Protein AF-A0A5N8VTR7-F1 (afdb_monomer)

Secondary structure (DSSP, 8-state):
-HHHHH-TTS-HHHHHHHHHHHHHH--SPPPHHHHHHHHHHS-HHHHHHGGGSHHHHHH--TTS-HHHHHHHHHH-TTSPPPTT---TT-

Foldseek 3Di:
DVVFLVDPVDDLVRNLVVLVVVLVPDPDQDDPVSVVSNVVSCDPVNLVVCCVPVVQVLCADPPGTSSVSVVCCSNCVVDDDDPPDDNPVD

pLDDT: mean 86.26, std 7.33, range [63.22, 94.19]

Structure (mmCIF, N/CA/C/O backbone):
data_AF-A0A5N8VTR7-F1
#
_entry.id   AF-A0A5N8VTR7-F1
#
loop_
_atom_site.group_PDB
_atom_site.id
_atom_site.type_symbol
_atom_site.label_atom_id
_atom_site.label_alt_id
_atom_site.label_comp_id
_atom_site.label_asym_id
_atom_site.label_entity_id
_atom_site.label_seq_id
_atom_site.pdbx_PDB_ins_code
_atom_site.Cartn_x
_atom_site.Cartn_y
_atom_site.Cartn_z
_atom_site.occupancy
_atom_site.B_iso_or_equiv
_atom_site.auth_seq_id
_atom_site.auth_comp_id
_atom_site.auth_asym_id
_atom_site.auth_atom_id
_atom_site.pdbx_PDB_model_num
ATOM 1 N N . MET A 1 1 ? 1.031 -2.612 16.005 1.00 63.22 1 MET A N 1
ATOM 2 C CA . MET A 1 1 ? 0.842 -2.404 14.550 1.00 63.22 1 MET A CA 1
ATOM 3 C C . MET A 1 1 ? -0.496 -2.909 14.030 1.00 63.22 1 MET A C 1
ATOM 5 O O . MET A 1 1 ? -1.138 -2.140 13.333 1.00 63.22 1 MET A O 1
ATOM 9 N N . ARG A 1 2 ? -0.950 -4.131 14.368 1.00 68.06 2 ARG A N 1
ATOM 10 C CA . ARG A 1 2 ? -2.222 -4.684 13.850 1.00 68.06 2 ARG A CA 1
ATOM 11 C C . ARG A 1 2 ? -3.441 -3.765 14.058 1.00 68.06 2 ARG A C 1
ATOM 13 O O . ARG A 1 2 ? -4.236 -3.596 13.149 1.00 68.06 2 ARG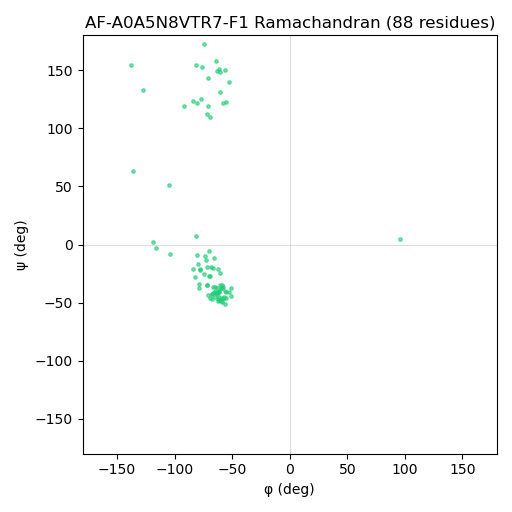 A O 1
ATOM 20 N N . GLU A 1 3 ? -3.535 -3.121 15.217 1.00 79.12 3 GLU A N 1
ATOM 21 C CA . GLU A 1 3 ? -4.634 -2.194 15.538 1.00 79.12 3 GLU A CA 1
ATOM 22 C C . GLU A 1 3 ? -4.520 -0.839 14.816 1.00 79.12 3 GLU A C 1
ATOM 24 O O . GLU A 1 3 ? -5.524 -0.191 14.552 1.00 79.12 3 GLU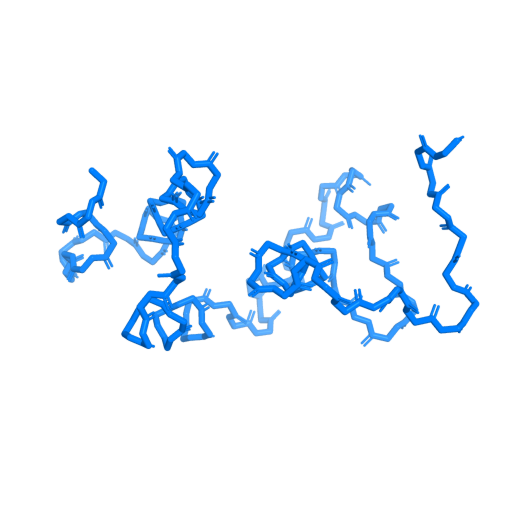 A O 1
ATOM 29 N N . GLN A 1 4 ? -3.309 -0.413 14.441 1.00 83.75 4 GLN A N 1
ATOM 30 C CA . GLN A 1 4 ? -3.062 0.948 13.942 1.00 83.75 4 GLN A CA 1
ATOM 31 C C . GLN A 1 4 ? -3.461 1.151 12.479 1.00 83.75 4 GLN A C 1
ATOM 33 O O . GLN A 1 4 ? -3.910 2.232 12.117 1.00 83.75 4 GLN A O 1
ATOM 38 N N . TRP A 1 5 ? -3.318 0.137 11.622 1.00 86.50 5 TRP A N 1
ATOM 39 C CA . TRP A 1 5 ? -3.758 0.257 10.225 1.00 86.50 5 TRP A CA 1
ATOM 40 C C . TRP A 1 5 ? -5.281 0.114 10.073 1.00 86.50 5 TRP A C 1
ATOM 42 O O . TRP A 1 5 ? -5.863 0.603 9.099 1.00 86.50 5 TRP A O 1
ATOM 52 N N . GLN A 1 6 ? -5.936 -0.510 11.056 1.00 86.25 6 GLN A N 1
ATOM 53 C CA . GLN A 1 6 ? -7.393 -0.644 11.129 1.00 86.25 6 GLN A CA 1
ATOM 54 C C . GLN A 1 6 ? -8.081 0.579 11.738 1.00 86.25 6 GLN A C 1
ATOM 56 O O . GLN A 1 6 ? -9.269 0.768 11.500 1.00 86.25 6 GLN A O 1
ATOM 61 N N . ASP A 1 7 ? -7.358 1.403 12.496 1.00 89.81 7 ASP A N 1
ATOM 62 C CA . ASP A 1 7 ? -7.904 2.573 13.176 1.00 89.81 7 ASP A CA 1
ATOM 63 C C . ASP A 1 7 ? -8.309 3.670 12.167 1.00 89.81 7 ASP A C 1
ATOM 65 O O . ASP A 1 7 ? -7.438 4.301 11.561 1.00 89.81 7 ASP A O 1
ATOM 69 N N . PRO A 1 8 ? -9.616 3.937 11.972 1.00 85.25 8 PRO A N 1
ATOM 70 C CA . PRO A 1 8 ? -10.083 4.935 11.015 1.00 85.25 8 PRO A CA 1
ATOM 71 C C . PRO A 1 8 ? -9.840 6.375 11.486 1.00 85.25 8 PRO A C 1
ATOM 73 O O . PRO A 1 8 ? -10.030 7.301 10.701 1.00 85.25 8 PRO A O 1
ATOM 76 N N . THR A 1 9 ? -9.444 6.585 12.747 1.00 91.81 9 THR A N 1
ATOM 77 C CA . THR A 1 9 ? -9.124 7.917 13.282 1.00 91.81 9 THR A CA 1
ATOM 78 C C . THR A 1 9 ? -7.725 8.389 12.878 1.00 91.81 9 THR A C 1
ATOM 80 O O . THR A 1 9 ? -7.433 9.584 12.934 1.00 91.81 9 THR A O 1
ATOM 83 N N . GLN A 1 10 ? -6.873 7.466 12.423 1.00 91.88 10 GLN A N 1
ATOM 84 C CA . GLN A 1 10 ? -5.540 7.755 11.906 1.00 91.88 10 GLN A CA 1
ATOM 85 C C . GLN A 1 10 ? -5.600 8.332 10.491 1.00 91.88 1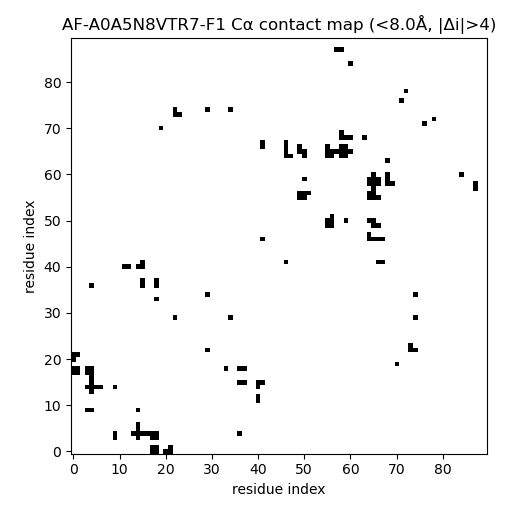0 GLN A C 1
ATOM 87 O O . GLN A 1 10 ? -6.492 8.019 9.696 1.00 91.88 10 GLN A O 1
ATOM 92 N N . THR A 1 11 ? -4.591 9.127 10.131 1.00 93.56 11 THR A N 1
ATOM 93 C CA . THR A 1 11 ? -4.457 9.599 8.750 1.00 93.56 11 THR A CA 1
ATOM 94 C C . THR A 1 11 ? -4.223 8.418 7.798 1.00 93.56 11 THR A C 1
ATOM 96 O O . THR A 1 11 ? -3.592 7.427 8.185 1.00 93.56 11 THR A O 1
ATOM 99 N N . PRO A 1 12 ? -4.680 8.499 6.535 1.00 91.62 12 PRO A N 1
ATOM 100 C CA . PRO A 1 12 ? -4.416 7.467 5.533 1.00 91.62 12 PRO A CA 1
ATOM 101 C C . PR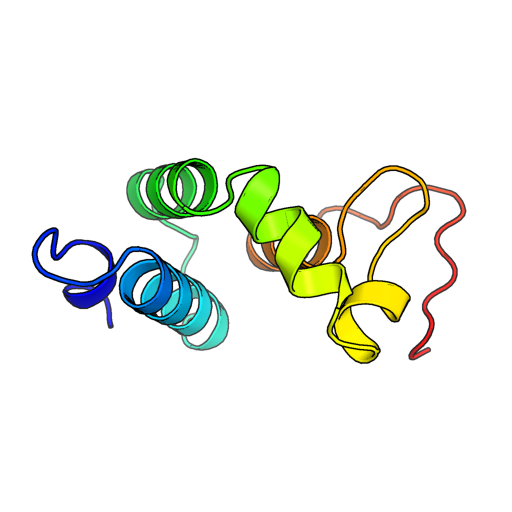O A 1 12 ? -2.930 7.093 5.411 1.00 91.62 12 PRO A C 1
ATOM 103 O O . PRO A 1 12 ? -2.593 5.924 5.253 1.00 91.62 12 PRO A O 1
ATOM 106 N N . GLU A 1 13 ? -2.033 8.072 5.528 1.00 91.00 13 GLU A N 1
ATOM 107 C CA . GLU A 1 13 ? -0.583 7.882 5.488 1.00 91.00 13 GLU A CA 1
ATOM 108 C C . GLU A 1 13 ? -0.074 7.098 6.704 1.00 91.00 13 GLU A C 1
ATOM 110 O O . GLU A 1 13 ? 0.737 6.188 6.545 1.00 91.00 13 GLU A O 1
ATOM 115 N N . ALA A 1 14 ? -0.569 7.405 7.908 1.00 92.56 14 ALA A N 1
ATOM 116 C CA . ALA A 1 14 ? -0.199 6.680 9.122 1.00 92.56 14 ALA A CA 1
ATOM 117 C C . ALA A 1 14 ? -0.697 5.228 9.079 1.00 92.56 14 ALA A C 1
ATOM 119 O O . ALA A 1 14 ? 0.043 4.305 9.424 1.00 92.56 14 ALA A O 1
ATOM 120 N N . ARG A 1 15 ? -1.921 5.012 8.583 1.00 94.19 15 ARG A N 1
ATOM 121 C CA . ARG A 1 15 ? -2.481 3.668 8.386 1.00 94.19 15 ARG A CA 1
ATOM 122 C C . ARG A 1 15 ? -1.679 2.869 7.364 1.00 94.19 15 ARG A C 1
ATOM 124 O O . ARG A 1 15 ? -1.382 1.703 7.613 1.00 94.19 15 ARG A O 1
ATOM 131 N N . LEU A 1 16 ? -1.278 3.497 6.256 1.00 92.44 16 LEU A N 1
ATOM 132 C CA . LEU A 1 16 ? -0.455 2.862 5.225 1.00 92.44 16 LEU A CA 1
ATOM 133 C C . LEU A 1 16 ? 0.930 2.496 5.769 1.00 92.44 16 LEU A C 1
ATOM 135 O O . LEU A 1 16 ? 1.388 1.375 5.568 1.00 92.44 16 LEU A O 1
ATOM 139 N N . ALA A 1 17 ? 1.573 3.402 6.508 1.00 92.00 17 ALA A N 1
ATOM 140 C CA . ALA A 1 17 ? 2.859 3.132 7.145 1.00 92.00 17 ALA A CA 1
ATOM 141 C C . ALA A 1 17 ? 2.764 1.981 8.161 1.00 92.00 17 ALA A C 1
ATOM 143 O O . ALA A 1 17 ? 3.639 1.118 8.195 1.00 92.00 17 ALA A O 1
ATOM 144 N N . ALA A 1 18 ? 1.685 1.919 8.947 1.00 93.94 18 ALA A N 1
ATOM 145 C CA . ALA A 1 18 ? 1.439 0.817 9.876 1.00 93.94 18 ALA A CA 1
ATOM 146 C C . ALA A 1 18 ? 1.175 -0.518 9.157 1.00 93.94 18 ALA A C 1
ATOM 148 O O . ALA A 1 18 ? 1.609 -1.563 9.643 1.00 93.94 18 ALA A O 1
ATOM 149 N N . ALA A 1 19 ? 0.489 -0.494 8.010 1.00 92.50 19 ALA A N 1
ATOM 150 C CA . ALA A 1 19 ? 0.237 -1.675 7.189 1.00 92.50 19 ALA A CA 1
ATOM 151 C C . ALA A 1 19 ? 1.531 -2.215 6.556 1.00 92.50 19 ALA A C 1
ATOM 153 O O . ALA A 1 19 ? 1.816 -3.405 6.670 1.00 92.50 19 ALA A O 1
ATOM 154 N N . ILE A 1 20 ? 2.351 -1.336 5.968 1.00 91.69 20 ILE A N 1
ATOM 155 C CA . ILE A 1 20 ? 3.678 -1.689 5.437 1.00 91.69 20 ILE A CA 1
ATOM 156 C C . ILE A 1 20 ? 4.580 -2.204 6.561 1.00 91.69 20 ILE A C 1
ATOM 158 O O . ILE A 1 20 ? 5.208 -3.246 6.420 1.00 91.69 20 ILE A O 1
ATOM 162 N N . GLY A 1 21 ? 4.600 -1.520 7.707 1.00 91.44 21 GLY A N 1
ATOM 163 C CA . GLY A 1 21 ? 5.369 -1.956 8.868 1.00 91.44 21 GLY A CA 1
ATOM 164 C C . GLY A 1 21 ? 4.969 -3.350 9.350 1.00 91.44 21 GLY A C 1
ATOM 165 O O . GLY A 1 21 ? 5.837 -4.126 9.732 1.00 91.44 21 GLY A O 1
ATOM 166 N N . TRP A 1 22 ? 3.678 -3.696 9.288 1.00 91.19 22 TRP A N 1
ATOM 167 C CA . TRP A 1 22 ? 3.225 -5.054 9.587 1.00 91.19 22 TRP A CA 1
ATOM 168 C C . TRP A 1 22 ? 3.827 -6.064 8.600 1.00 91.19 22 TRP A C 1
ATOM 170 O O . TRP A 1 22 ? 4.429 -7.031 9.052 1.00 91.19 22 TRP A O 1
ATOM 180 N N . LEU A 1 23 ? 3.763 -5.795 7.286 1.00 88.38 23 LEU A N 1
ATOM 181 C CA . LEU A 1 23 ? 4.347 -6.669 6.254 1.00 88.38 23 LEU A CA 1
ATOM 182 C C . LEU A 1 23 ? 5.855 -6.882 6.434 1.00 88.38 23 LEU A C 1
ATOM 184 O O . LEU A 1 23 ? 6.349 -7.975 6.193 1.00 88.38 23 LEU A O 1
ATOM 188 N N . CYS A 1 24 ? 6.594 -5.857 6.863 1.00 87.12 24 CYS A N 1
ATOM 189 C CA . CYS A 1 24 ? 8.041 -5.970 7.057 1.00 87.12 24 CYS A CA 1
ATOM 190 C C . CYS A 1 24 ? 8.447 -6.685 8.355 1.00 87.12 24 CYS A C 1
ATOM 192 O O . CYS A 1 24 ? 9.591 -7.116 8.471 1.00 87.12 24 CYS A O 1
ATOM 194 N N . LEU A 1 25 ? 7.568 -6.736 9.360 1.00 87.56 25 LEU A N 1
ATOM 195 C CA . LEU A 1 25 ? 7.895 -7.252 10.695 1.00 87.56 25 LEU A CA 1
ATOM 196 C C . LEU A 1 25 ? 7.346 -8.654 10.959 1.00 87.56 25 LEU A C 1
ATOM 198 O O . LEU A 1 25 ? 7.656 -9.230 12.002 1.00 87.56 25 LEU A O 1
ATOM 202 N N . THR A 1 26 ? 6.517 -9.189 10.065 1.00 84.25 26 THR A N 1
ATOM 203 C CA . THR A 1 26 ? 5.917 -10.513 10.224 1.00 84.25 26 THR A CA 1
ATOM 204 C C . THR A 1 26 ? 6.167 -11.374 8.998 1.00 84.25 26 THR A C 1
ATOM 206 O O . THR A 1 26 ? 5.841 -10.959 7.893 1.00 84.25 26 THR A O 1
ATOM 209 N N . ASP A 1 27 ? 6.596 -12.617 9.212 1.00 82.50 27 ASP A N 1
ATOM 210 C CA . ASP A 1 27 ? 6.614 -13.658 8.171 1.00 82.50 27 ASP A CA 1
ATOM 211 C C . ASP A 1 27 ? 5.232 -14.325 7.990 1.00 82.50 27 ASP A C 1
ATOM 213 O O . ASP A 1 27 ? 5.086 -15.338 7.303 1.00 82.50 27 ASP A O 1
ATOM 217 N N . GLU A 1 28 ? 4.199 -13.793 8.655 1.00 85.00 28 GLU A N 1
ATOM 218 C CA . GLU A 1 28 ? 2.826 -14.274 8.532 1.00 85.00 28 GLU A CA 1
ATOM 219 C C . GLU A 1 28 ? 2.247 -13.907 7.156 1.00 85.00 28 GLU A C 1
ATOM 221 O O . GLU A 1 28 ? 2.476 -12.802 6.655 1.00 85.00 28 GLU A O 1
ATOM 226 N N . PRO A 1 29 ? 1.426 -14.784 6.548 1.00 83.19 29 PRO A N 1
ATOM 227 C CA . PRO A 1 29 ? 0.728 -14.436 5.321 1.00 83.19 29 PRO A CA 1
ATOM 228 C C . PRO A 1 29 ? -0.193 -13.235 5.561 1.00 83.19 29 PRO A C 1
ATOM 230 O O . PRO A 1 29 ? -0.985 -13.225 6.507 1.00 83.19 29 PRO A O 1
ATOM 233 N N . ALA A 1 30 ? -0.116 -12.236 4.677 1.00 86.25 30 ALA A N 1
ATOM 234 C CA . ALA A 1 30 ? -0.935 -11.031 4.763 1.00 86.25 30 ALA A CA 1
ATOM 235 C C . ALA A 1 30 ? -2.440 -11.376 4.806 1.00 86.25 30 ALA A C 1
ATOM 237 O O . ALA A 1 30 ? -2.941 -12.019 3.878 1.00 86.25 30 ALA A O 1
ATOM 238 N N . PRO A 1 31 ? -3.180 -10.947 5.845 1.00 87.94 31 PRO A N 1
ATOM 239 C CA . PRO A 1 31 ? -4.630 -11.091 5.895 1.00 87.94 31 PRO A CA 1
ATOM 240 C C . PRO A 1 31 ? -5.321 -10.354 4.738 1.00 87.94 31 PRO A C 1
ATOM 242 O O . PRO A 1 31 ? -4.876 -9.284 4.323 1.00 87.94 31 PRO A O 1
ATOM 245 N N . ASP A 1 32 ? -6.458 -10.858 4.255 1.00 88.56 32 ASP A N 1
ATOM 246 C CA . ASP A 1 32 ? -7.171 -10.238 3.123 1.00 88.56 32 ASP A CA 1
ATOM 247 C C . ASP A 1 32 ? -7.616 -8.796 3.404 1.00 88.56 32 ASP A C 1
ATOM 249 O O . ASP A 1 32 ? -7.556 -7.933 2.531 1.00 88.56 32 ASP A O 1
ATOM 253 N N . ASN A 1 33 ? -7.999 -8.494 4.646 1.00 89.25 33 ASN A N 1
ATOM 254 C CA . ASN A 1 33 ? -8.357 -7.135 5.051 1.00 89.25 33 ASN A CA 1
ATOM 255 C C . ASN A 1 33 ? -7.149 -6.183 5.100 1.00 89.25 33 ASN A C 1
ATOM 257 O O . ASN A 1 33 ? -7.323 -4.980 4.904 1.00 89.25 33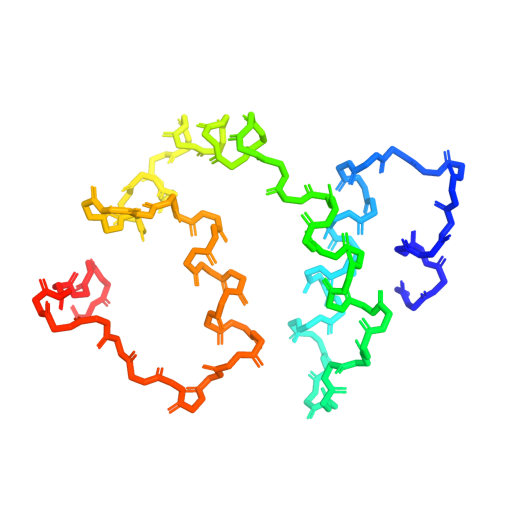 ASN A O 1
ATOM 261 N N . LEU A 1 34 ? -5.938 -6.700 5.328 1.00 89.75 34 LEU A N 1
ATOM 262 C CA . LEU A 1 34 ? -4.708 -5.923 5.203 1.00 89.75 34 LEU A CA 1
ATOM 263 C C . LEU A 1 34 ? -4.442 -5.593 3.732 1.00 89.75 34 LEU A C 1
ATOM 265 O O . LEU A 1 34 ? -4.193 -4.430 3.425 1.00 89.75 34 LEU A O 1
ATOM 269 N N . ARG A 1 35 ? -4.565 -6.579 2.829 1.00 88.25 35 ARG A N 1
ATOM 270 C CA . ARG A 1 35 ? -4.426 -6.363 1.375 1.00 88.25 35 ARG A CA 1
ATOM 271 C C . ARG A 1 35 ? -5.398 -5.293 0.881 1.00 88.25 35 ARG A C 1
ATOM 273 O O . ARG A 1 35 ? -4.966 -4.293 0.322 1.00 88.25 35 ARG A O 1
ATOM 280 N N . ALA A 1 36 ? -6.681 -5.437 1.214 1.00 89.56 36 ALA A N 1
ATOM 281 C CA . ALA A 1 36 ? -7.712 -4.472 0.837 1.00 89.56 36 ALA A CA 1
ATOM 282 C C . ALA A 1 36 ? -7.444 -3.064 1.397 1.00 89.56 36 ALA A C 1
ATOM 284 O O . ALA A 1 36 ? -7.681 -2.068 0.718 1.00 89.56 36 ALA A O 1
ATOM 285 N N . THR A 1 37 ? -6.922 -2.970 2.625 1.00 91.69 37 THR A N 1
ATOM 286 C CA . THR A 1 37 ? -6.552 -1.679 3.220 1.00 91.69 37 THR A CA 1
ATOM 287 C C . THR A 1 37 ? -5.375 -1.049 2.481 1.00 91.69 37 THR A C 1
ATOM 289 O O . THR A 1 37 ? -5.386 0.150 2.229 1.00 91.69 37 THR A O 1
ATOM 292 N N . ILE A 1 38 ? -4.357 -1.831 2.121 1.00 92.44 38 ILE A N 1
ATOM 293 C CA . ILE A 1 38 ? -3.213 -1.323 1.362 1.00 92.44 38 ILE A CA 1
ATOM 294 C C . ILE A 1 38 ? -3.655 -0.846 -0.023 1.00 92.44 38 ILE A C 1
ATOM 296 O O . ILE A 1 38 ? -3.228 0.232 -0.430 1.00 92.44 38 ILE A O 1
ATOM 300 N N . ASP A 1 39 ? -4.531 -1.578 -0.709 1.00 90.44 39 ASP A N 1
ATOM 301 C CA . ASP A 1 39 ? -5.052 -1.182 -2.022 1.00 90.44 39 ASP A CA 1
ATOM 302 C C . ASP A 1 39 ? -5.843 0.135 -1.949 1.00 90.44 39 ASP A C 1
ATOM 304 O O . ASP A 1 39 ? -5.564 1.064 -2.710 1.00 90.44 39 ASP A O 1
ATOM 308 N N . ASP A 1 40 ? -6.752 0.270 -0.976 1.00 91.88 40 ASP A N 1
ATOM 309 C CA . ASP A 1 40 ? -7.523 1.502 -0.737 1.00 91.88 40 ASP A CA 1
ATOM 310 C C . ASP A 1 40 ? -6.611 2.694 -0.392 1.00 91.88 40 ASP A C 1
ATOM 312 O O . ASP A 1 40 ? -6.768 3.817 -0.884 1.00 91.88 40 ASP A O 1
ATOM 316 N N . LEU A 1 41 ? -5.576 2.442 0.412 1.00 92.38 41 LEU A N 1
ATOM 317 C CA . LEU A 1 41 ? -4.602 3.451 0.804 1.00 92.38 41 LEU A CA 1
ATOM 318 C C . LEU A 1 41 ? -3.524 3.695 -0.264 1.00 92.38 41 LEU A C 1
ATOM 320 O O . LEU A 1 41 ? -2.801 4.683 -0.160 1.00 92.38 41 LEU A O 1
ATOM 324 N N . THR A 1 42 ? -3.416 2.903 -1.328 1.00 92.06 42 THR A N 1
ATOM 325 C CA . THR A 1 42 ? -2.411 3.081 -2.398 1.00 92.06 42 THR A CA 1
ATOM 326 C C . THR A 1 42 ? -3.048 3.660 -3.659 1.00 92.06 42 THR A C 1
ATOM 328 O O . THR A 1 42 ? -2.894 3.177 -4.785 1.00 92.06 42 THR A O 1
ATOM 331 N N . THR A 1 43 ? -3.772 4.761 -3.461 1.00 92.88 43 THR A N 1
ATOM 332 C CA . THR A 1 43 ? -4.383 5.525 -4.556 1.00 92.88 43 THR A CA 1
ATOM 333 C C . THR A 1 43 ? -3.338 5.964 -5.587 1.00 92.88 43 THR A C 1
ATOM 335 O O . THR A 1 43 ? -2.192 6.240 -5.223 1.00 92.88 43 THR A O 1
ATOM 338 N N . ASP A 1 44 ? -3.736 6.110 -6.859 1.00 90.50 44 ASP A N 1
ATOM 339 C CA . ASP A 1 44 ? -2.847 6.595 -7.934 1.00 90.50 44 ASP A CA 1
ATOM 340 C C . ASP A 1 44 ? -2.141 7.893 -7.535 1.00 90.50 44 ASP A C 1
ATOM 342 O O . ASP A 1 44 ? -0.930 8.038 -7.685 1.00 90.50 44 ASP A O 1
ATOM 346 N N . LYS A 1 45 ? -2.891 8.829 -6.943 1.00 92.88 45 LYS A N 1
ATOM 347 C CA . LYS A 1 45 ? -2.355 10.111 -6.479 1.00 92.88 45 LYS A CA 1
ATOM 348 C C . LYS A 1 45 ? -1.218 9.921 -5.474 1.00 92.88 45 LYS A C 1
ATOM 350 O O . LYS A 1 45 ? -0.189 10.583 -5.593 1.00 92.88 45 LYS A O 1
ATOM 355 N N . ARG A 1 46 ? -1.394 9.045 -4.481 1.00 92.94 46 ARG A N 1
ATOM 356 C CA . ARG A 1 46 ? -0.376 8.795 -3.449 1.00 92.94 46 ARG A CA 1
ATOM 357 C C . ARG A 1 46 ? 0.817 8.040 -4.025 1.00 92.94 46 ARG A C 1
ATOM 359 O O . ARG A 1 46 ? 1.957 8.417 -3.774 1.00 92.94 46 ARG A O 1
ATOM 366 N N . ALA A 1 47 ? 0.542 7.034 -4.845 1.00 92.75 47 ALA A N 1
ATOM 367 C CA . ALA A 1 47 ? 1.537 6.265 -5.571 1.00 92.75 47 ALA A CA 1
ATOM 368 C C . ALA A 1 47 ? 2.444 7.167 -6.425 1.00 92.75 47 ALA A C 1
ATOM 370 O O . ALA A 1 47 ? 3.664 7.053 -6.347 1.00 92.75 47 ALA A O 1
ATOM 371 N N . HIS A 1 48 ? 1.869 8.118 -7.163 1.00 92.31 48 HIS A N 1
ATOM 372 C CA . HIS A 1 48 ? 2.634 9.093 -7.939 1.00 92.31 48 HIS A CA 1
ATOM 373 C C . HIS A 1 48 ? 3.342 10.138 -7.075 1.00 92.31 48 HIS A C 1
ATOM 375 O O . HIS A 1 48 ? 4.456 10.532 -7.410 1.00 92.31 48 HIS A O 1
ATOM 381 N N . ALA A 1 49 ? 2.751 10.572 -5.957 1.00 93.88 49 ALA A N 1
ATOM 382 C CA . ALA A 1 49 ? 3.403 11.519 -5.052 1.00 93.88 49 ALA A CA 1
ATOM 383 C C . ALA A 1 49 ? 4.737 10.975 -4.512 1.00 93.88 49 ALA A C 1
ATOM 385 O O . ALA A 1 49 ? 5.695 11.730 -4.356 1.00 93.88 49 ALA A O 1
ATOM 386 N N . MET A 1 50 ? 4.831 9.661 -4.284 1.00 92.56 50 MET A N 1
ATOM 387 C CA . MET A 1 50 ? 6.070 9.031 -3.825 1.00 92.56 50 MET A CA 1
ATOM 388 C C . MET A 1 50 ? 7.192 9.034 -4.867 1.00 92.56 50 MET A C 1
ATOM 390 O O . MET A 1 50 ? 8.351 8.974 -4.470 1.00 92.56 50 MET A O 1
ATOM 394 N N . ASN A 1 51 ? 6.900 9.206 -6.161 1.00 91.19 51 ASN A N 1
ATOM 395 C CA . ASN A 1 51 ? 7.935 9.329 -7.197 1.00 91.19 51 ASN A CA 1
ATOM 396 C C . ASN A 1 51 ? 8.783 10.607 -7.049 1.00 91.19 51 ASN A C 1
ATOM 398 O O . ASN A 1 51 ? 9.822 10.724 -7.689 1.00 91.19 51 ASN A O 1
ATOM 402 N N . ALA A 1 52 ? 8.379 11.561 -6.200 1.00 92.25 52 ALA A N 1
ATOM 403 C CA . ALA A 1 52 ? 9.230 12.692 -5.830 1.00 92.25 52 ALA A CA 1
ATOM 404 C C . ALA A 1 52 ? 10.469 12.261 -5.018 1.00 92.25 52 ALA A C 1
ATOM 406 O O . ALA A 1 52 ? 11.447 13.003 -4.941 1.00 92.25 52 ALA A O 1
ATOM 407 N N . LEU A 1 53 ? 10.435 11.076 -4.399 1.00 91.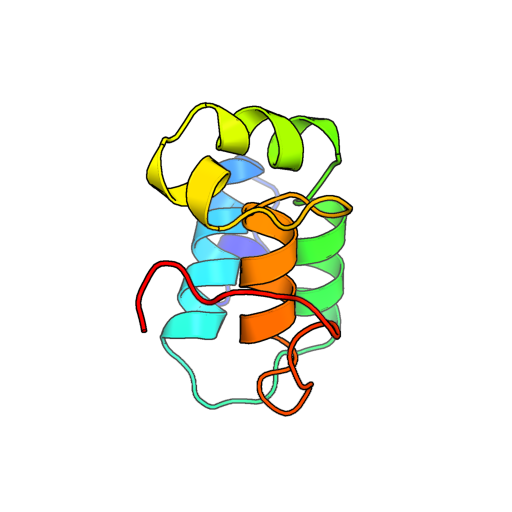75 53 LEU A N 1
ATOM 408 C CA . LEU A 1 53 ? 11.561 10.515 -3.664 1.00 91.75 53 LEU A CA 1
ATOM 409 C C . LEU A 1 53 ? 12.502 9.802 -4.650 1.00 91.75 53 LEU A C 1
ATOM 411 O O . LEU A 1 53 ? 12.059 8.874 -5.330 1.00 91.75 53 LEU A O 1
ATOM 415 N N . PRO A 1 54 ? 13.801 10.159 -4.711 1.00 90.06 54 PRO A N 1
ATOM 416 C CA . PRO A 1 54 ? 14.719 9.595 -5.704 1.00 90.06 54 PRO A CA 1
ATOM 417 C C . PRO A 1 54 ? 14.79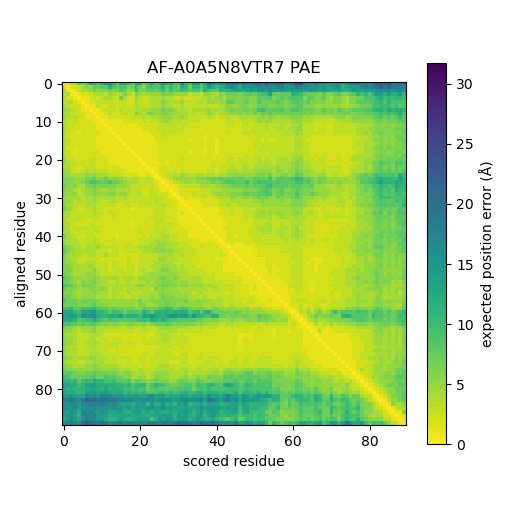3 8.063 -5.689 1.00 90.06 54 PRO A C 1
ATOM 419 O O . PRO A 1 54 ? 14.770 7.433 -6.739 1.00 90.06 54 PRO A O 1
ATOM 422 N N . TRP A 1 55 ? 14.805 7.450 -4.503 1.00 86.31 55 TRP A N 1
ATOM 423 C CA . TRP A 1 55 ? 14.846 5.992 -4.351 1.00 86.31 55 TRP A CA 1
ATOM 424 C C . TRP A 1 55 ? 13.545 5.302 -4.791 1.00 86.31 55 TRP A C 1
ATOM 426 O O . TRP A 1 55 ? 13.587 4.165 -5.248 1.00 86.31 55 TRP A O 1
ATOM 436 N N . MET A 1 56 ? 12.402 5.992 -4.726 1.00 90.94 56 MET A N 1
ATOM 437 C CA . MET A 1 56 ? 11.135 5.477 -5.257 1.00 90.94 56 MET A CA 1
ATOM 438 C C . MET A 1 56 ? 11.038 5.611 -6.769 1.00 90.94 56 MET A C 1
ATOM 440 O O . MET A 1 56 ? 10.507 4.718 -7.419 1.00 90.94 56 MET A O 1
ATOM 444 N N . ALA A 1 57 ? 11.556 6.702 -7.334 1.00 88.25 57 ALA A N 1
ATOM 445 C CA . ALA A 1 57 ? 11.634 6.863 -8.781 1.00 88.25 57 ALA A CA 1
ATOM 446 C C . ALA A 1 57 ? 12.528 5.785 -9.409 1.00 88.25 57 ALA A C 1
ATOM 448 O O . ALA A 1 57 ? 12.164 5.207 -10.424 1.00 88.25 57 ALA A O 1
ATOM 449 N N . VAL A 1 58 ? 13.656 5.469 -8.764 1.00 87.50 58 VAL A N 1
ATOM 450 C CA . VAL A 1 58 ? 14.556 4.382 -9.180 1.00 87.50 58 VAL A CA 1
ATOM 451 C C . VAL A 1 58 ? 13.884 3.011 -9.056 1.00 87.50 58 VAL A C 1
ATOM 453 O O . VAL A 1 58 ? 14.077 2.152 -9.907 1.00 87.50 58 VAL A O 1
ATOM 456 N N . ALA A 1 59 ? 13.053 2.805 -8.032 1.00 85.25 59 ALA A N 1
ATOM 457 C CA . ALA A 1 59 ? 12.295 1.568 -7.880 1.00 85.25 59 ALA A CA 1
ATOM 458 C C . ALA A 1 59 ? 11.135 1.426 -8.887 1.00 85.25 59 ALA A C 1
ATOM 460 O O . ALA A 1 59 ? 10.574 0.343 -8.994 1.00 85.25 59 ALA A O 1
ATOM 461 N N . ALA A 1 60 ? 10.732 2.475 -9.608 1.00 84.69 60 ALA A N 1
ATOM 462 C CA . ALA A 1 60 ? 9.589 2.426 -10.517 1.00 84.69 60 ALA A CA 1
ATOM 463 C C . ALA A 1 60 ? 9.970 1.793 -11.876 1.00 84.69 60 ALA A C 1
ATOM 465 O O . ALA A 1 60 ? 10.842 2.326 -12.563 1.00 84.69 60 ALA A O 1
ATOM 466 N N . PRO A 1 61 ? 9.324 0.695 -12.314 1.00 76.62 61 PRO A N 1
ATOM 467 C CA . PRO A 1 61 ? 9.441 0.225 -13.688 1.00 76.62 61 PRO A CA 1
ATOM 468 C C . PRO A 1 61 ? 8.625 1.143 -14.615 1.00 76.62 61 PRO A C 1
ATOM 470 O O . PRO A 1 61 ? 7.895 2.025 -14.168 1.00 76.62 61 PRO A O 1
ATOM 473 N N . SER A 1 62 ? 8.742 0.960 -15.930 1.00 73.50 62 SER A N 1
ATOM 474 C CA . SER A 1 62 ? 8.146 1.886 -16.908 1.00 73.50 62 SER A CA 1
ATOM 475 C C . SER A 1 62 ? 6.612 1.984 -16.849 1.00 73.50 62 SER A C 1
ATOM 477 O O . SER A 1 62 ? 6.054 2.972 -17.323 1.00 73.50 62 SER A O 1
ATOM 479 N N . ASP A 1 63 ? 5.935 0.982 -16.289 1.00 80.75 63 ASP A N 1
ATOM 480 C CA . ASP A 1 63 ? 4.478 0.818 -16.263 1.00 80.75 63 ASP A CA 1
ATOM 481 C C . ASP A 1 63 ? 3.853 0.854 -14.851 1.00 80.75 63 ASP A C 1
ATOM 483 O O . ASP A 1 63 ? 2.629 0.821 -14.719 1.00 80.75 63 ASP A O 1
ATOM 487 N N . GLU A 1 64 ? 4.657 0.966 -13.789 1.00 86.94 64 GLU A N 1
ATOM 488 C CA . GLU A 1 64 ? 4.203 0.930 -12.392 1.00 86.94 64 GLU A CA 1
ATOM 489 C C . GLU A 1 64 ? 4.933 2.002 -11.561 1.00 86.94 64 GLU A C 1
ATOM 491 O O . GLU A 1 64 ? 6.042 2.419 -11.879 1.00 86.94 64 GLU A O 1
ATOM 496 N N . THR A 1 65 ? 4.339 2.479 -10.466 1.00 90.69 65 THR A N 1
ATOM 497 C CA . THR A 1 65 ? 5.064 3.352 -9.527 1.00 90.69 65 THR A CA 1
ATOM 498 C C . THR A 1 65 ? 5.933 2.532 -8.577 1.00 90.69 65 THR A C 1
ATOM 500 O O . THR A 1 65 ? 5.601 1.391 -8.245 1.00 90.69 65 THR A O 1
ATOM 503 N N . GLY A 1 66 ? 7.002 3.138 -8.048 1.00 90.38 66 GLY A N 1
ATOM 504 C CA . GLY A 1 66 ? 7.883 2.469 -7.085 1.00 90.38 66 GLY A CA 1
ATOM 505 C C . GLY A 1 66 ? 7.124 1.948 -5.861 1.00 90.38 66 GLY A C 1
ATOM 506 O O . GLY A 1 66 ? 7.331 0.815 -5.441 1.00 90.38 66 GLY A O 1
ATOM 507 N N . LEU A 1 67 ? 6.155 2.723 -5.353 1.00 91.81 67 LEU A N 1
ATOM 508 C CA . LEU A 1 67 ? 5.317 2.306 -4.225 1.00 91.81 67 LEU A CA 1
ATOM 509 C C . LEU A 1 67 ? 4.521 1.029 -4.519 1.00 91.81 67 LEU A C 1
ATOM 511 O O . LEU A 1 67 ? 4.520 0.110 -3.700 1.00 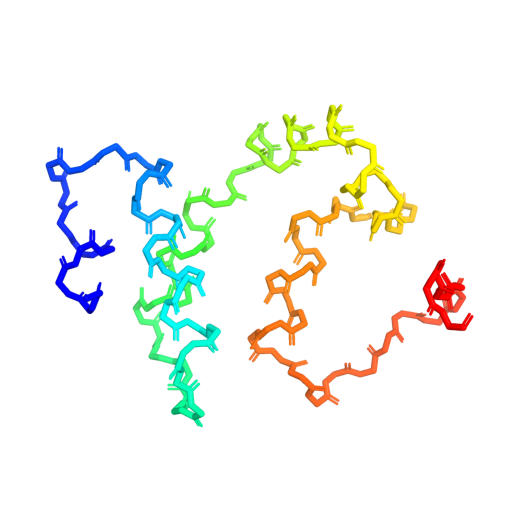91.81 67 LEU A O 1
ATOM 515 N N . ARG A 1 68 ? 3.842 0.968 -5.669 1.00 91.25 68 ARG A N 1
ATOM 516 C CA . ARG A 1 68 ? 3.021 -0.194 -6.034 1.00 91.25 68 ARG A CA 1
ATOM 517 C C . ARG A 1 68 ? 3.875 -1.433 -6.234 1.00 91.25 68 ARG A C 1
ATOM 519 O O . ARG A 1 68 ? 3.551 -2.480 -5.678 1.00 91.25 68 ARG A O 1
ATOM 526 N N . ARG A 1 69 ? 5.032 -1.267 -6.879 1.00 88.69 69 ARG A N 1
ATOM 527 C CA . ARG A 1 69 ? 6.008 -2.343 -7.030 1.00 88.69 69 ARG A CA 1
ATOM 528 C C . ARG A 1 69 ? 6.472 -2.869 -5.673 1.00 88.69 69 ARG A C 1
ATOM 530 O O . ARG A 1 69 ? 6.455 -4.079 -5.458 1.00 88.69 69 ARG A O 1
ATOM 537 N N . CYS A 1 70 ? 6.870 -1.986 -4.753 1.00 89.88 70 CYS A N 1
ATOM 538 C CA . CYS A 1 70 ? 7.310 -2.382 -3.414 1.00 89.88 70 CYS A CA 1
ATOM 539 C C . CYS A 1 70 ? 6.214 -3.156 -2.671 1.00 89.88 70 CYS A C 1
ATOM 541 O O . CYS A 1 70 ? 6.487 -4.208 -2.100 1.00 89.88 70 CYS A O 1
ATOM 543 N N . ILE A 1 71 ? 4.971 -2.672 -2.709 1.00 90.69 71 ILE A N 1
ATOM 544 C CA . ILE A 1 71 ? 3.827 -3.351 -2.088 1.00 90.69 71 ILE A CA 1
ATOM 545 C C . ILE A 1 71 ? 3.589 -4.726 -2.710 1.00 90.69 71 ILE A C 1
ATOM 547 O O . ILE A 1 71 ? 3.472 -5.706 -1.977 1.00 90.69 71 ILE A O 1
ATOM 551 N N . ARG A 1 72 ? 3.575 -4.825 -4.043 1.00 88.94 72 ARG A N 1
ATOM 552 C CA . ARG A 1 72 ? 3.419 -6.097 -4.755 1.00 88.94 72 ARG A CA 1
ATOM 553 C C . ARG A 1 72 ? 4.496 -7.095 -4.345 1.00 88.94 72 ARG A C 1
ATOM 555 O O . ARG A 1 72 ? 4.167 -8.232 -4.039 1.00 88.94 72 ARG A O 1
ATOM 562 N N . LYS A 1 73 ? 5.758 -6.663 -4.270 1.00 87.38 73 LYS A N 1
ATOM 563 C CA . LYS A 1 73 ? 6.881 -7.502 -3.823 1.00 87.38 73 LYS A CA 1
ATOM 564 C C . LYS A 1 73 ? 6.750 -7.964 -2.373 1.00 87.38 73 LYS A C 1
ATOM 566 O O . LYS A 1 73 ? 7.099 -9.100 -2.081 1.00 87.38 73 LYS A O 1
ATOM 571 N N . MET A 1 74 ? 6.237 -7.116 -1.482 1.00 88.31 74 MET A N 1
ATOM 572 C CA . MET A 1 74 ? 5.993 -7.493 -0.085 1.00 88.31 74 MET A CA 1
ATOM 573 C C . MET A 1 74 ? 4.807 -8.457 0.069 1.00 88.31 74 MET A C 1
ATOM 575 O O . MET A 1 74 ? 4.839 -9.328 0.929 1.00 88.31 74 MET A O 1
ATOM 579 N N . LEU A 1 75 ? 3.759 -8.314 -0.749 1.00 87.00 75 LEU A N 1
ATOM 580 C CA . LEU A 1 75 ? 2.569 -9.173 -0.698 1.00 87.00 75 LEU A CA 1
ATOM 581 C C . LEU A 1 75 ? 2.738 -10.502 -1.444 1.00 87.00 75 LEU A C 1
ATOM 583 O O . LEU A 1 75 ? 2.076 -11.478 -1.089 1.00 87.00 75 LEU A O 1
ATOM 587 N N . HIS A 1 76 ? 3.590 -10.511 -2.4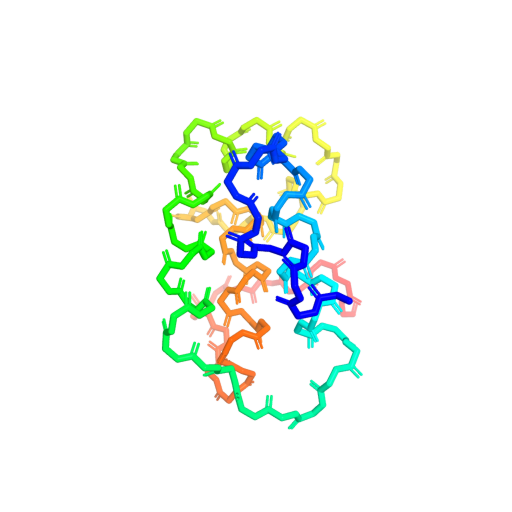67 1.00 85.94 76 HIS A N 1
ATOM 588 C CA . HIS A 1 76 ? 3.815 -11.627 -3.380 1.00 85.94 76 HIS A CA 1
ATOM 589 C C . HIS A 1 76 ? 5.316 -11.830 -3.644 1.00 85.94 76 HIS A C 1
ATOM 591 O O . HIS A 1 76 ? 5.771 -11.649 -4.780 1.00 85.94 76 HIS A O 1
ATOM 597 N N . PRO A 1 77 ? 6.117 -12.171 -2.618 1.00 81.00 77 PRO A N 1
ATOM 598 C CA . PRO A 1 77 ? 7.558 -12.375 -2.779 1.00 81.00 77 PRO A CA 1
ATOM 599 C C . PRO A 1 77 ? 7.894 -13.508 -3.762 1.00 81.00 77 PRO A C 1
ATOM 601 O O . PRO A 1 77 ? 8.965 -13.508 -4.363 1.00 81.00 77 PRO A O 1
ATOM 604 N N . GLU A 1 78 ? 6.976 -14.456 -3.958 1.00 82.75 78 GLU A N 1
ATOM 605 C CA . GLU A 1 78 ? 7.085 -15.548 -4.923 1.00 82.75 78 GLU A CA 1
ATOM 606 C C . GLU A 1 78 ? 6.926 -15.107 -6.384 1.00 82.75 78 GLU A C 1
ATOM 608 O O . GLU A 1 78 ? 7.324 -15.843 -7.290 1.00 82.75 78 GLU A O 1
ATOM 613 N N . GLN A 1 79 ? 6.335 -13.933 -6.640 1.00 82.94 79 GLN A N 1
ATOM 614 C CA . GLN A 1 79 ? 6.135 -13.458 -8.003 1.00 82.94 79 GLN A CA 1
ATOM 615 C C . GLN A 1 79 ? 7.451 -12.917 -8.585 1.00 82.94 79 GLN A C 1
ATOM 617 O O . GLN A 1 79 ? 8.069 -12.007 -8.010 1.00 82.94 79 GLN A O 1
ATOM 622 N N . PRO A 1 80 ? 7.887 -13.439 -9.749 1.00 77.12 80 PRO A N 1
ATOM 623 C CA . PRO A 1 80 ? 9.090 -12.955 -10.401 1.00 77.12 80 PRO A CA 1
ATOM 624 C C . PRO A 1 80 ? 8.916 -11.502 -10.838 1.00 77.12 80 PRO A C 1
ATOM 626 O O . PRO A 1 80 ? 7.802 -10.993 -11.008 1.00 77.12 80 PRO A O 1
ATOM 629 N N . ASP A 1 81 ? 10.042 -10.823 -11.025 1.00 77.06 81 ASP A N 1
ATOM 630 C CA . ASP A 1 81 ? 10.009 -9.497 -11.615 1.00 77.06 81 ASP A CA 1
ATOM 631 C C . ASP A 1 81 ? 9.447 -9.500 -13.037 1.00 77.06 81 ASP A C 1
ATOM 633 O O . ASP A 1 81 ? 9.586 -10.498 -13.752 1.00 77.06 81 ASP A O 1
ATOM 637 N N . PRO A 1 82 ? 8.813 -8.390 -13.464 1.00 74.38 82 PRO A N 1
ATOM 638 C CA . PRO A 1 82 ? 8.419 -8.223 -14.853 1.00 74.38 82 PRO A CA 1
ATOM 639 C C . PRO A 1 82 ? 9.616 -8.445 -15.780 1.00 74.38 82 PRO A C 1
ATOM 641 O O . PRO A 1 82 ? 10.733 -8.004 -15.497 1.00 74.38 82 PRO A O 1
ATOM 644 N N . VAL A 1 83 ? 9.374 -9.115 -16.906 1.00 71.25 83 VAL A N 1
ATOM 645 C CA . VAL A 1 83 ? 10.399 -9.341 -17.929 1.00 71.25 83 VAL A CA 1
ATOM 646 C C . VAL A 1 83 ? 10.931 -7.987 -18.409 1.00 71.25 83 VAL A C 1
ATOM 648 O O . VAL A 1 83 ? 10.160 -7.159 -18.886 1.00 71.25 83 VAL A O 1
ATOM 651 N N . GLY A 1 84 ? 12.244 -7.770 -18.284 1.00 69.62 84 GLY A N 1
ATOM 652 C CA . GLY A 1 84 ? 12.902 -6.508 -18.646 1.00 69.62 84 GLY A CA 1
ATOM 653 C C . GLY A 1 84 ? 13.125 -5.532 -17.487 1.00 69.62 84 GLY A C 1
ATOM 654 O O . GLY A 1 84 ? 13.601 -4.426 -17.728 1.00 69.62 84 GLY A O 1
ATOM 655 N N . TYR A 1 85 ? 12.814 -5.919 -16.247 1.00 70.56 85 TYR A N 1
ATOM 656 C CA . TYR A 1 85 ? 13.258 -5.179 -15.069 1.00 70.56 85 TYR A CA 1
ATOM 657 C C . TYR A 1 85 ? 14.768 -5.357 -14.860 1.00 70.56 85 TYR A C 1
ATOM 659 O O . TYR A 1 85 ? 15.237 -6.479 -14.666 1.00 70.56 85 TYR A O 1
ATOM 667 N N . ASP A 1 86 ? 15.501 -4.247 -14.898 1.00 74.69 86 ASP A N 1
ATOM 668 C CA . ASP A 1 86 ? 16.890 -4.168 -14.450 1.00 74.69 86 ASP A CA 1
ATOM 669 C C . ASP A 1 86 ? 16.874 -3.741 -12.979 1.00 74.69 86 ASP A C 1
ATOM 671 O O . ASP A 1 86 ? 16.302 -2.695 -12.657 1.00 74.69 86 ASP A O 1
ATOM 675 N N . ASP A 1 87 ? 17.402 -4.575 -12.079 1.00 71.88 87 ASP A N 1
ATOM 676 C CA . ASP A 1 87 ? 17.422 -4.258 -10.651 1.00 71.88 87 ASP A CA 1
ATOM 677 C C . ASP A 1 87 ? 18.451 -3.149 -10.403 1.00 71.88 87 ASP A C 1
ATOM 679 O O . ASP A 1 87 ? 19.651 -3.386 -10.540 1.00 71.88 87 ASP A O 1
ATOM 683 N N . PRO A 1 88 ? 18.018 -1.937 -10.017 1.00 69.44 88 PRO A N 1
ATOM 684 C CA . PRO A 1 88 ? 18.932 -0.825 -9.812 1.00 69.44 88 PRO A CA 1
ATOM 685 C C . PRO A 1 88 ? 19.832 -1.004 -8.579 1.00 69.44 88 PRO A C 1
ATOM 687 O O . PRO A 1 88 ? 20.693 -0.157 -8.341 1.00 69.44 88 PRO A O 1
ATOM 690 N N . TRP A 1 89 ? 19.618 -2.057 -7.782 1.00 72.00 89 TRP A N 1
ATOM 691 C CA . TRP A 1 89 ? 20.368 -2.359 -6.564 1.00 72.00 89 TRP A CA 1
ATOM 692 C C . TRP A 1 89 ? 21.124 -3.698 -6.603 1.00 72.00 89 TRP A C 1
ATOM 694 O O . TRP A 1 89 ? 21.727 -4.049 -5.585 1.00 72.00 89 TRP A O 1
ATOM 704 N N . ALA A 1 90 ? 21.079 -4.434 -7.721 1.00 69.25 90 ALA A N 1
ATOM 705 C CA . ALA A 1 90 ? 21.801 -5.700 -7.894 1.00 69.25 90 ALA A CA 1
ATOM 706 C C . ALA A 1 90 ? 23.320 -5.531 -8.065 1.00 69.25 90 ALA A C 1
ATOM 708 O O . ALA A 1 90 ? 23.777 -4.459 -8.526 1.00 69.25 90 ALA A O 1
#

Sequence (90 aa):
MREQWQDPTQTPEARLAAAIGWLCLTDEPAPDNLRATIDDLTTDKRAHAMNALPWMAVAAPSDETGLRRCIRKMLHPEQPDPVGYDDPWA

Radius of gyration: 13.44 Å; Cα contacts (8 Å, |Δi|>4): 81; chains: 1; bounding box: 32×28×34 Å

Organism: NCBI:txid1609272

Solvent-accessible surface area (backbone atoms only — not comparable to full-atom values): 5428 Å² total; per-residue (Å²): 90,84,66,48,41,70,38,82,89,48,54,65,66,56,18,42,51,26,46,52,50,43,59,76,75,42,95,64,81,81,52,71,70,54,53,54,48,48,58,69,56,54,36,70,69,56,30,56,57,46,46,75,39,68,72,28,43,66,55,29,55,99,89,49,40,18,55,54,48,53,50,48,46,71,77,38,70,87,60,76,77,64,90,87,69,75,69,88,82,115

Nearest PDB structures (foldseek):
  4xrk-assembly1_A  TM=3.740E-01  e=3.215E+00  Thermochaetoides thermophila DSM 1495

Mean predicted aligned error: 5.03 Å